Protein AF-A0A7Y3GNX2-F1 (afdb_monomer_lite)

Structure (mmCIF, N/CA/C/O backbone):
data_AF-A0A7Y3GNX2-F1
#
_entry.id   AF-A0A7Y3GNX2-F1
#
loop_
_atom_site.group_PDB
_atom_site.id
_atom_site.type_symbol
_atom_site.label_atom_id
_atom_site.label_alt_id
_atom_site.label_comp_id
_atom_site.label_asym_id
_atom_site.label_entity_id
_atom_site.label_seq_id
_atom_site.pdbx_PDB_ins_code
_atom_site.Cartn_x
_atom_site.Cartn_y
_atom_site.Cartn_z
_atom_site.occupancy
_atom_site.B_iso_or_equiv
_atom_site.auth_seq_id
_atom_site.auth_comp_id
_atom_site.auth_asym_id
_atom_site.auth_atom_id
_atom_site.pdbx_PDB_model_num
ATOM 1 N N . MET A 1 1 ? -60.687 -7.387 19.913 1.00 52.69 1 MET A N 1
ATOM 2 C CA . MET A 1 1 ? -59.722 -7.311 18.790 1.00 52.69 1 MET A CA 1
ATOM 3 C C . MET A 1 1 ? -59.349 -5.858 18.416 1.00 52.69 1 MET A C 1
ATOM 5 O O . MET A 1 1 ? -59.225 -5.547 17.243 1.00 52.69 1 MET A O 1
ATOM 9 N N . LYS A 1 2 ? -59.161 -4.946 19.391 1.00 54.00 2 LYS A N 1
ATOM 10 C CA . LYS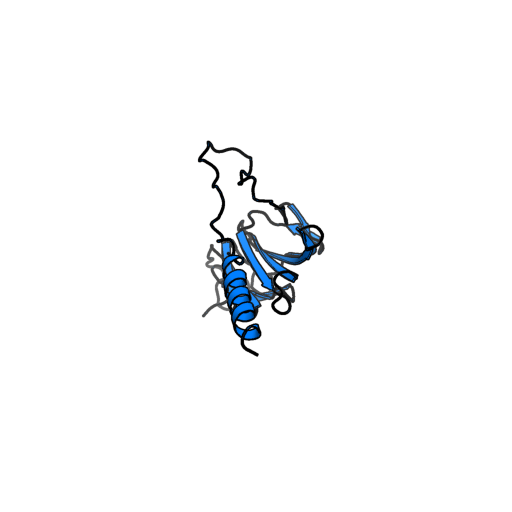 A 1 2 ? -58.701 -3.552 19.153 1.00 54.00 2 LYS A CA 1
ATOM 11 C C . LYS A 1 2 ? -57.430 -3.167 19.930 1.00 54.00 2 LYS A C 1
ATOM 13 O O . LYS A 1 2 ? -56.802 -2.178 19.592 1.00 54.00 2 LYS A O 1
ATOM 18 N N . PHE A 1 3 ? -57.014 -3.972 20.912 1.00 50.41 3 PHE A N 1
ATOM 19 C CA . PHE A 1 3 ? -55.822 -3.714 21.732 1.00 50.41 3 PHE A CA 1
ATOM 20 C C . PHE A 1 3 ? -54.499 -4.156 21.082 1.00 50.41 3 PHE A C 1
ATOM 22 O O . PHE A 1 3 ? -53.442 -3.680 21.479 1.00 50.41 3 PHE A O 1
ATOM 29 N N . LEU A 1 4 ? -54.545 -5.023 20.062 1.00 51.56 4 LEU A N 1
ATOM 30 C CA . LEU A 1 4 ? -53.339 -5.570 19.426 1.00 51.56 4 LEU A CA 1
ATOM 31 C C . LEU A 1 4 ? -52.631 -4.551 18.507 1.00 51.56 4 LEU A C 1
ATOM 33 O O . LEU A 1 4 ? -51.412 -4.581 18.397 1.00 51.56 4 LEU A O 1
ATOM 37 N N . ASN A 1 5 ? -53.369 -3.603 17.913 1.00 56.22 5 ASN A N 1
ATOM 38 C CA . ASN A 1 5 ? -52.799 -2.593 17.009 1.00 56.22 5 ASN A CA 1
ATOM 39 C C . ASN A 1 5 ? -52.097 -1.441 17.742 1.00 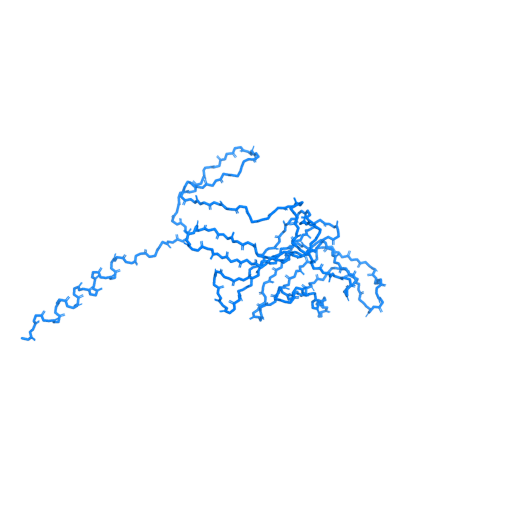56.22 5 ASN A C 1
ATOM 41 O O . ASN A 1 5 ? -51.116 -0.909 17.235 1.00 56.22 5 ASN A O 1
ATOM 45 N N . THR A 1 6 ? -52.564 -1.047 18.930 1.00 55.81 6 THR A N 1
ATOM 46 C CA . THR A 1 6 ? -51.968 0.080 19.668 1.00 55.81 6 THR A CA 1
ATOM 47 C C . THR A 1 6 ? -50.636 -0.303 20.314 1.00 55.81 6 THR A C 1
ATOM 49 O O . THR A 1 6 ? -49.701 0.492 20.293 1.00 55.81 6 THR A O 1
ATOM 52 N N . LEU A 1 7 ? -50.514 -1.537 20.820 1.00 53.50 7 LEU A N 1
ATOM 53 C CA . LEU A 1 7 ? -49.268 -2.041 21.408 1.00 53.50 7 LEU A CA 1
ATOM 54 C C . LEU A 1 7 ? -48.153 -2.155 20.352 1.00 53.50 7 LEU A C 1
ATOM 56 O O . LEU A 1 7 ? -47.021 -1.762 20.609 1.00 53.50 7 LEU A O 1
ATOM 60 N N . PHE A 1 8 ? -48.498 -2.598 19.139 1.00 57.56 8 PHE A N 1
ATOM 61 C CA . PHE A 1 8 ? -47.557 -2.736 18.023 1.00 57.56 8 PHE A CA 1
ATOM 62 C C . PHE A 1 8 ? -47.016 -1.379 17.533 1.00 57.56 8 PHE A C 1
ATOM 64 O O . PHE A 1 8 ? -45.827 -1.244 17.261 1.00 57.56 8 PHE A O 1
ATOM 71 N N . ILE A 1 9 ? -47.864 -0.344 17.489 1.00 57.12 9 ILE A N 1
ATOM 72 C CA . ILE A 1 9 ? -47.463 1.019 17.097 1.00 57.12 9 ILE A CA 1
ATOM 73 C C . ILE A 1 9 ? -46.571 1.671 18.165 1.00 57.12 9 ILE A C 1
ATOM 75 O O . ILE A 1 9 ? -45.571 2.299 17.822 1.00 57.12 9 ILE A O 1
ATOM 79 N N . ILE A 1 10 ? -46.881 1.484 19.454 1.00 56.84 10 ILE A N 1
ATOM 80 C CA . ILE A 1 10 ? -46.048 1.971 20.568 1.00 56.84 10 ILE A CA 1
ATOM 81 C C . ILE A 1 10 ? -44.657 1.319 20.535 1.00 56.84 10 ILE A C 1
ATOM 83 O O . ILE A 1 10 ? -43.657 1.987 20.785 1.00 56.84 10 ILE A O 1
ATOM 87 N N . GLN A 1 11 ? -44.579 0.039 20.170 1.00 55.59 11 GLN A N 1
ATOM 88 C CA . GLN A 1 11 ? -43.325 -0.710 20.088 1.00 55.59 11 GLN A CA 1
ATOM 89 C C . GLN A 1 11 ? -42.454 -0.282 18.895 1.00 55.59 11 GLN A C 1
ATOM 91 O O . GLN A 1 11 ? -41.238 -0.203 19.037 1.00 55.59 11 GLN A O 1
ATOM 96 N N . ILE A 1 12 ? -43.064 0.087 17.761 1.00 56.62 12 ILE A N 1
ATOM 97 C CA . ILE A 1 12 ? -42.360 0.695 16.618 1.00 56.62 12 ILE A CA 1
ATOM 98 C C . ILE A 1 12 ? -41.832 2.092 16.985 1.00 56.62 12 ILE A C 1
ATOM 100 O O . ILE A 1 12 ? -40.678 2.397 16.700 1.00 56.62 12 ILE A O 1
ATOM 104 N N . PHE A 1 13 ? -42.633 2.911 17.676 1.00 54.47 13 PHE A N 1
ATOM 105 C CA . PHE A 1 13 ? -42.245 4.273 18.065 1.00 54.47 13 PHE A CA 1
ATOM 106 C C . PHE A 1 13 ? -41.136 4.292 19.136 1.00 54.47 13 PHE A C 1
ATOM 108 O O . PHE A 1 13 ? -40.190 5.071 19.036 1.00 54.47 13 PHE A O 1
ATOM 115 N N . LEU A 1 14 ? -41.194 3.388 20.123 1.00 52.94 14 LEU A N 1
ATOM 116 C CA . LEU A 1 14 ? -40.132 3.193 21.123 1.00 52.94 14 LEU A CA 1
ATOM 117 C C . LEU A 1 14 ? -38.842 2.624 20.509 1.00 52.94 14 LEU A C 1
ATOM 119 O O . LEU A 1 14 ? -37.754 2.983 20.952 1.00 52.94 14 LEU A O 1
ATOM 123 N N . CYS A 1 15 ? -38.944 1.775 19.480 1.00 51.12 15 CYS A N 1
ATOM 124 C CA . CYS A 1 15 ? -37.783 1.210 18.788 1.00 51.12 15 CYS A CA 1
ATOM 125 C C . CYS A 1 15 ? -37.012 2.276 17.987 1.00 51.12 15 CYS A C 1
ATOM 127 O O . CYS A 1 15 ? -35.784 2.283 18.012 1.00 51.12 15 CYS A O 1
ATOM 129 N N . SER A 1 16 ? -37.703 3.240 17.367 1.00 54.28 16 SER A N 1
ATOM 130 C CA . SER A 1 16 ? -37.067 4.348 16.636 1.00 54.28 16 SER A CA 1
ATOM 131 C C . SER A 1 16 ? -36.352 5.383 17.517 1.00 54.28 16 SER A C 1
ATOM 133 O O . SER A 1 16 ? -35.475 6.086 17.026 1.00 54.28 16 SER A O 1
ATOM 135 N N . CYS A 1 17 ? -36.682 5.483 18.809 1.00 54.84 17 CYS A N 1
ATOM 136 C CA . CYS A 1 17 ? -36.031 6.433 19.723 1.00 54.84 17 CYS A CA 1
ATOM 137 C C . CYS A 1 17 ? -34.724 5.908 20.342 1.00 54.84 17 CYS A C 1
ATOM 139 O O . CYS A 1 17 ? -33.998 6.684 20.954 1.00 54.84 17 CYS A O 1
ATOM 141 N N . LEU A 1 18 ? -34.426 4.611 20.206 1.00 56.31 18 LEU A N 1
ATOM 142 C CA . LEU A 1 18 ? -33.278 3.960 20.854 1.00 56.31 18 LEU A CA 1
ATOM 143 C C . LEU A 1 18 ? -32.095 3.698 19.913 1.00 56.31 18 LEU A C 1
ATOM 145 O O . LEU A 1 18 ? -31.050 3.244 20.369 1.00 56.31 18 LEU A O 1
ATOM 149 N N . VAL A 1 19 ? -32.231 3.988 18.618 1.00 57.88 19 VAL A N 1
ATOM 150 C CA . VAL A 1 19 ? -31.167 3.774 17.629 1.00 57.88 19 VAL A CA 1
ATOM 151 C C . VAL A 1 19 ? -30.650 5.128 17.154 1.00 57.88 19 VAL A C 1
ATOM 153 O O . VAL A 1 19 ? -30.937 5.568 16.044 1.00 57.88 19 VAL A O 1
ATOM 156 N N . GLN A 1 20 ? -29.902 5.824 18.010 1.00 64.31 20 GLN A N 1
ATOM 157 C CA . GLN A 1 20 ? -29.025 6.890 17.534 1.00 64.31 20 GLN A CA 1
ATOM 158 C C . GLN A 1 20 ? -27.694 6.249 17.149 1.00 64.31 20 GLN A C 1
ATOM 160 O O . GLN A 1 20 ? -26.957 5.771 18.008 1.00 64.31 20 GLN A O 1
ATOM 165 N N . SER A 1 21 ? -27.411 6.193 15.845 1.00 66.94 21 SER A N 1
ATOM 166 C CA . SER A 1 21 ? -26.053 5.918 15.379 1.00 66.94 21 SER A CA 1
ATOM 167 C C . SER A 1 21 ? -25.140 7.009 15.927 1.00 66.94 21 SER A C 1
ATOM 169 O O . SER A 1 21 ? -25.480 8.188 15.827 1.00 66.94 21 SER A O 1
ATOM 171 N N . GLN A 1 22 ? -23.990 6.629 16.477 1.00 71.50 22 GLN A N 1
ATOM 172 C CA . GLN A 1 22 ? -22.951 7.591 16.820 1.00 71.50 22 GLN A CA 1
ATOM 173 C C . GLN A 1 22 ? -22.500 8.291 15.530 1.00 71.50 22 GLN A C 1
ATOM 175 O O . GLN A 1 22 ? -22.262 7.631 14.513 1.00 71.50 22 GLN A O 1
ATOM 180 N N . ASN A 1 23 ? -22.422 9.620 15.540 1.00 85.44 23 ASN A N 1
ATOM 181 C CA . ASN A 1 23 ? -21.782 10.359 14.461 1.00 85.44 23 ASN A CA 1
ATOM 182 C C . ASN A 1 23 ? -20.272 10.167 14.587 1.00 85.44 23 ASN A C 1
ATOM 184 O O . ASN A 1 23 ? -19.734 10.144 15.691 1.00 85.44 23 ASN A O 1
ATOM 188 N N . ILE A 1 24 ? -19.558 10.113 13.463 1.00 83.44 24 ILE A N 1
ATOM 189 C CA . ILE A 1 24 ? -18.087 10.013 13.472 1.00 83.44 24 ILE A CA 1
ATOM 190 C C . ILE A 1 24 ? -17.412 11.174 14.236 1.00 83.44 24 ILE A C 1
ATOM 192 O O . ILE A 1 24 ? -16.281 11.049 14.689 1.00 83.44 24 ILE A O 1
ATOM 196 N N . ALA A 1 25 ? -18.124 12.293 14.410 1.00 87.69 25 ALA A N 1
ATOM 197 C CA . ALA A 1 25 ? -17.678 13.467 15.153 1.00 87.69 25 ALA A CA 1
ATOM 198 C C . ALA A 1 25 ? -18.063 13.462 16.650 1.00 87.69 25 ALA A C 1
ATOM 200 O O . ALA A 1 25 ? -17.744 14.420 17.350 1.00 87.69 25 ALA A O 1
ATOM 201 N N . ASP A 1 26 ? -18.731 12.420 17.159 1.00 90.25 26 ASP A N 1
ATOM 202 C CA . ASP A 1 26 ? -19.184 12.350 18.556 1.00 90.25 26 ASP A CA 1
ATOM 203 C C . ASP A 1 26 ? -18.036 11.930 19.493 1.00 90.25 26 ASP A C 1
ATOM 205 O O . ASP A 1 26 ? -18.019 10.830 20.054 1.00 90.25 26 ASP A O 1
ATOM 209 N N . PHE A 1 27 ? -17.058 12.822 19.658 1.00 92.00 27 PHE A N 1
ATOM 210 C CA . PHE A 1 27 ? -15.981 12.725 20.641 1.00 92.00 27 PHE A CA 1
ATOM 211 C C . PHE A 1 27 ? -15.487 14.119 21.054 1.00 92.00 27 PHE A C 1
ATOM 213 O O . PHE A 1 27 ? -15.711 15.115 20.368 1.00 92.00 27 PHE A O 1
ATOM 220 N N . VAL A 1 28 ? -14.789 14.201 22.188 1.00 93.50 28 VAL A N 1
ATOM 221 C CA . VAL A 1 28 ? -14.118 15.438 22.610 1.00 93.50 28 VAL A CA 1
ATOM 222 C C . VAL A 1 28 ? -12.715 15.459 22.009 1.00 93.50 28 VAL A C 1
ATOM 224 O O . VAL A 1 28 ? -11.912 14.572 22.291 1.00 93.50 28 VAL A O 1
ATOM 227 N N . SER A 1 29 ? -12.423 16.457 21.173 1.00 93.62 29 SER A N 1
ATOM 228 C CA . SER A 1 29 ? -11.084 16.645 20.603 1.00 93.62 29 SER A CA 1
ATOM 229 C C . SER A 1 29 ? -10.047 16.946 21.687 1.00 93.62 29 SER A C 1
ATOM 231 O O . SER A 1 29 ? -10.355 17.542 22.719 1.00 93.62 29 SER A O 1
ATOM 233 N N . VAL A 1 30 ? -8.793 16.591 21.413 1.00 94.38 30 VAL A N 1
ATOM 234 C CA . VAL A 1 30 ? -7.644 17.040 22.207 1.00 94.38 30 VAL A CA 1
ATOM 235 C C . VAL A 1 30 ? -7.468 18.557 22.079 1.00 94.38 30 VAL A C 1
ATOM 237 O O . VAL A 1 30 ? -7.784 19.144 21.038 1.00 94.38 30 VAL A O 1
ATOM 240 N N . SER A 1 31 ? -6.962 19.196 23.134 1.00 95.00 31 SER A N 1
ATOM 241 C CA . SER A 1 31 ? -6.595 20.616 23.105 1.00 95.00 31 SER A CA 1
ATOM 242 C C . SER A 1 31 ? -5.268 20.818 22.364 1.00 95.00 31 SER A C 1
ATOM 244 O O . SER A 1 31 ? -4.377 19.978 22.502 1.00 95.00 31 SER A O 1
ATOM 246 N N . PRO A 1 32 ? -5.081 21.938 21.641 1.00 94.75 32 PRO A N 1
ATOM 247 C CA . PRO A 1 32 ? -3.778 22.293 21.091 1.00 94.75 32 PRO A CA 1
ATOM 248 C C . PRO A 1 32 ? -2.704 22.334 22.186 1.00 94.75 32 PRO A C 1
ATOM 250 O O . PRO A 1 32 ? -2.932 22.879 23.268 1.00 94.75 32 PRO A O 1
ATOM 253 N N . ALA A 1 33 ? -1.531 21.782 21.892 1.00 92.94 33 ALA A N 1
ATOM 254 C CA . ALA A 1 33 ? -0.386 21.732 22.794 1.00 92.94 33 ALA A CA 1
ATOM 255 C C . ALA A 1 33 ? 0.915 22.001 22.022 1.00 92.94 33 ALA A C 1
ATOM 257 O O . ALA A 1 33 ? 0.929 22.009 20.790 1.00 92.94 33 ALA A O 1
ATOM 258 N N . SER A 1 34 ? 2.011 22.232 22.747 1.00 95.69 34 SER A N 1
ATOM 259 C CA . SER A 1 34 ? 3.350 22.275 22.153 1.00 95.69 34 SER A CA 1
ATOM 260 C C . SER A 1 34 ? 3.693 20.941 21.489 1.00 95.69 34 SER A C 1
ATOM 262 O O . SER A 1 34 ? 3.246 19.890 21.942 1.00 95.69 34 SER A O 1
ATOM 264 N N . GLN A 1 35 ? 4.524 20.983 20.449 1.00 94.62 35 GLN A N 1
ATOM 265 C CA . GLN A 1 35 ? 4.985 19.777 19.772 1.00 94.62 35 GLN A CA 1
ATOM 266 C C . GLN A 1 35 ? 5.821 18.900 20.715 1.00 94.62 35 GLN A C 1
ATOM 268 O O . GLN A 1 35 ? 6.750 19.382 21.367 1.00 94.62 35 GLN A O 1
ATOM 273 N N . THR A 1 36 ? 5.492 17.614 20.752 1.00 95.69 36 THR A N 1
ATOM 274 C CA . THR A 1 36 ? 6.215 16.556 21.466 1.00 95.69 36 THR A CA 1
ATOM 275 C C . THR A 1 36 ? 6.498 15.396 20.508 1.00 95.69 36 THR A C 1
ATOM 277 O O . THR A 1 36 ? 6.066 15.404 19.356 1.00 95.69 36 THR A O 1
ATOM 280 N N . ASP A 1 37 ? 7.231 14.394 20.982 1.00 95.12 37 ASP A N 1
ATOM 281 C CA . ASP A 1 37 ? 7.472 13.110 20.312 1.00 95.12 37 ASP A CA 1
ATOM 282 C C . ASP A 1 37 ? 6.385 12.059 20.618 1.00 95.12 37 ASP A C 1
ATOM 284 O O . ASP A 1 37 ? 6.513 10.891 20.257 1.00 95.12 37 ASP A O 1
ATOM 288 N N . THR A 1 38 ? 5.302 12.462 21.287 1.00 92.44 38 THR A N 1
ATOM 289 C CA . THR A 1 38 ? 4.218 11.575 21.713 1.00 92.44 38 THR A CA 1
ATOM 290 C C . THR A 1 38 ? 2.981 11.737 20.836 1.00 92.44 38 THR A C 1
ATOM 292 O O . THR A 1 38 ? 2.517 12.845 20.571 1.00 92.44 38 THR A O 1
ATOM 295 N N . PHE A 1 39 ? 2.396 10.615 20.416 1.00 91.56 39 PHE A N 1
ATOM 296 C CA . PHE A 1 39 ? 1.105 10.611 19.733 1.00 91.56 39 PHE A CA 1
ATOM 297 C C . PHE A 1 39 ? -0.031 10.777 20.752 1.00 91.56 39 PHE A C 1
ATOM 299 O O . PHE A 1 39 ? -0.277 9.887 21.567 1.00 91.56 39 PHE A O 1
ATOM 306 N N . VAL A 1 40 ? -0.710 11.926 20.721 1.00 93.62 40 VAL A N 1
ATOM 307 C CA . VAL A 1 40 ? -1.807 12.271 21.640 1.00 93.62 40 VAL A CA 1
ATOM 308 C C . VAL A 1 40 ? -3.147 12.129 20.920 1.00 93.62 40 VAL A C 1
ATOM 310 O O . VAL A 1 40 ? -3.362 12.730 19.870 1.00 93.62 40 VAL A O 1
ATOM 313 N N . PHE A 1 41 ? -4.066 11.360 21.499 1.00 94.06 41 PHE A N 1
ATOM 314 C CA . PHE A 1 41 ? -5.400 11.093 20.958 1.00 94.06 41 PHE A CA 1
ATOM 315 C C . PHE A 1 41 ? -6.445 11.121 22.089 1.00 94.06 41 PHE A C 1
ATOM 317 O O . PHE A 1 41 ? -6.072 10.986 23.255 1.00 94.06 41 PHE A O 1
ATOM 324 N N . PRO A 1 42 ? -7.743 11.319 21.792 1.00 94.44 42 PRO A N 1
ATOM 325 C CA . PRO A 1 42 ? -8.781 11.340 22.823 1.00 94.44 42 PRO A CA 1
ATOM 326 C C . PRO A 1 42 ? -8.881 10.008 23.580 1.00 94.44 42 PRO A C 1
ATOM 328 O O . PRO A 1 42 ? -8.851 8.949 22.958 1.00 94.44 42 PRO A O 1
ATOM 331 N N . ASP A 1 43 ? -9.130 10.048 24.893 1.00 91.62 43 ASP A N 1
ATOM 332 C CA . ASP A 1 43 ? -9.232 8.847 25.751 1.00 91.62 43 ASP A CA 1
ATOM 333 C C . ASP A 1 43 ? -10.343 7.861 25.329 1.00 91.62 43 ASP A C 1
ATOM 335 O O . ASP A 1 43 ? -10.327 6.676 25.685 1.00 91.62 43 ASP A O 1
ATOM 339 N N . SER A 1 44 ? -11.318 8.342 24.550 1.00 91.75 44 SER A N 1
ATOM 340 C CA . SER A 1 44 ? -12.371 7.522 23.945 1.00 91.75 44 SER A CA 1
ATOM 341 C C . SER A 1 44 ? -11.870 6.601 22.829 1.00 91.75 44 SER A C 1
ATOM 343 O O . SER A 1 44 ? -12.579 5.670 22.456 1.00 91.75 44 SER A O 1
ATOM 345 N N . HIS A 1 45 ? -10.668 6.835 22.300 1.00 91.88 45 HIS A N 1
ATOM 346 C CA . HIS A 1 45 ? -10.100 6.076 21.195 1.00 91.88 45 HIS A CA 1
ATOM 347 C C . HIS A 1 45 ? -9.069 5.051 21.678 1.00 91.88 45 HIS A C 1
ATOM 349 O O . HIS A 1 45 ? -8.593 5.047 22.819 1.00 91.88 45 HIS A O 1
ATOM 355 N N . ARG A 1 46 ? -8.735 4.131 20.778 1.00 91.88 46 ARG A N 1
ATOM 356 C CA . ARG A 1 46 ? -7.594 3.222 20.876 1.00 91.88 46 ARG A CA 1
ATOM 357 C C . ARG A 1 46 ? -6.837 3.307 19.563 1.00 91.88 46 ARG A C 1
ATOM 359 O O . ARG A 1 46 ? -7.439 3.577 18.527 1.00 91.88 46 ARG A O 1
ATOM 366 N N . PHE A 1 47 ? -5.538 3.061 19.614 1.00 93.94 47 PHE A N 1
ATOM 367 C CA . PHE A 1 47 ? -4.706 2.976 18.424 1.00 93.94 47 PHE A CA 1
ATOM 368 C C . PHE A 1 47 ? -3.921 1.669 18.446 1.00 93.94 47 PHE A C 1
ATOM 370 O O . PHE A 1 47 ? -3.639 1.112 19.509 1.00 93.94 47 PHE A O 1
ATOM 377 N N . GLN A 1 48 ? -3.564 1.202 17.258 1.00 95.88 48 GLN A N 1
ATOM 378 C CA . GLN A 1 48 ? -2.695 0.059 17.056 1.00 95.88 48 GLN A CA 1
ATOM 379 C C . GLN A 1 48 ? -1.644 0.448 16.020 1.00 95.88 48 GLN A C 1
ATOM 381 O O . GLN A 1 48 ? -1.985 0.974 14.961 1.00 95.88 48 GLN A O 1
ATOM 386 N N . LYS A 1 49 ? -0.372 0.161 16.308 1.00 95.69 49 LYS A N 1
ATOM 387 C CA . LYS A 1 49 ? 0.684 0.188 15.292 1.00 95.69 49 LYS A CA 1
ATOM 388 C C . LYS A 1 49 ? 0.529 -1.048 14.405 1.00 95.69 49 LYS A C 1
ATOM 390 O O . LYS A 1 49 ? 0.552 -2.161 14.926 1.00 95.69 49 LYS A O 1
ATOM 395 N N . ILE A 1 50 ? 0.358 -0.848 13.101 1.00 97.94 50 ILE A N 1
ATOM 396 C CA . ILE A 1 50 ? 0.253 -1.945 12.127 1.00 97.94 50 ILE A CA 1
ATOM 397 C C . ILE A 1 50 ? 1.647 -2.379 11.671 1.00 97.94 50 ILE A C 1
ATOM 399 O O . ILE A 1 50 ? 2.021 -3.529 11.864 1.00 97.94 50 ILE A O 1
ATOM 403 N N . ILE A 1 51 ? 2.423 -1.449 11.120 1.00 98.25 51 ILE A N 1
ATOM 404 C CA . ILE A 1 51 ? 3.803 -1.655 10.677 1.00 98.25 51 ILE A CA 1
ATOM 405 C C . ILE A 1 51 ? 4.532 -0.307 10.703 1.00 98.25 51 ILE A C 1
ATOM 407 O O . ILE A 1 51 ? 3.891 0.737 10.564 1.00 98.25 51 ILE A O 1
ATOM 411 N N . GLU A 1 52 ? 5.846 -0.315 10.886 1.00 97.44 52 GLU A N 1
ATOM 412 C CA . GLU A 1 52 ? 6.700 0.864 10.731 1.00 97.44 52 GLU A CA 1
ATOM 413 C C . GLU A 1 52 ? 7.959 0.557 9.918 1.00 97.44 52 GLU A C 1
ATOM 415 O O . GLU A 1 52 ? 8.327 -0.597 9.703 1.00 97.44 52 GLU A O 1
ATOM 420 N N . SER A 1 53 ? 8.632 1.604 9.448 1.00 98.06 53 SER A N 1
ATOM 421 C CA . SER A 1 53 ? 9.885 1.480 8.707 1.00 98.06 53 SER A CA 1
ATOM 422 C C . SER A 1 53 ? 10.936 0.686 9.482 1.00 98.06 53 SER A C 1
ATOM 424 O O . SER A 1 53 ? 11.186 0.940 10.658 1.00 98.06 53 SER A O 1
ATOM 426 N N . GLY A 1 54 ? 11.589 -0.252 8.799 1.00 98.19 54 GLY A N 1
ATOM 427 C CA . GLY A 1 54 ? 12.559 -1.167 9.400 1.00 98.19 54 GLY A CA 1
ATOM 428 C C . GLY A 1 54 ? 11.960 -2.450 9.983 1.00 98.19 54 GLY A C 1
ATOM 429 O O . GLY A 1 54 ? 12.727 -3.381 10.232 1.00 98.19 54 GLY A O 1
ATOM 430 N N . ASP A 1 55 ? 10.633 -2.559 10.139 1.00 98.56 55 ASP A N 1
ATOM 431 C CA . ASP A 1 55 ? 10.002 -3.822 10.540 1.00 98.56 55 ASP A CA 1
ATOM 432 C C . ASP A 1 55 ? 10.284 -4.921 9.493 1.00 98.56 55 ASP A C 1
ATOM 434 O O . ASP A 1 55 ? 10.226 -4.653 8.287 1.00 98.56 55 ASP A O 1
ATOM 438 N N . PRO A 1 56 ? 10.592 -6.166 9.906 1.00 98.50 56 PRO A N 1
ATOM 439 C CA . PRO A 1 56 ? 10.843 -7.261 8.976 1.00 98.50 56 PRO A CA 1
ATOM 440 C C . PRO A 1 56 ? 9.566 -7.662 8.230 1.00 98.50 56 PRO A C 1
ATOM 442 O O . PRO A 1 56 ? 8.500 -7.809 8.830 1.00 98.50 56 PRO A O 1
ATOM 445 N N . LEU A 1 57 ? 9.686 -7.900 6.923 1.00 98.75 57 LEU A N 1
ATOM 446 C CA . LEU A 1 57 ? 8.584 -8.410 6.105 1.00 98.75 57 LEU A CA 1
ATOM 447 C C . LEU A 1 57 ? 8.603 -9.941 6.068 1.00 98.75 57 LEU A C 1
ATOM 449 O O . LEU A 1 57 ? 9.672 -10.556 6.074 1.00 98.75 57 LEU A O 1
ATOM 453 N N . THR A 1 58 ? 7.434 -10.583 5.993 1.00 98.50 58 THR A N 1
ATOM 454 C CA . THR A 1 58 ? 7.353 -12.053 6.010 1.00 98.50 58 THR A CA 1
ATOM 455 C C . THR A 1 58 ? 7.970 -12.683 4.764 1.00 98.50 58 THR A C 1
ATOM 457 O O . THR A 1 58 ? 8.511 -13.781 4.848 1.00 98.50 58 THR A O 1
ATOM 460 N N . ALA A 1 59 ? 7.902 -11.997 3.618 1.00 98.06 59 ALA A N 1
ATOM 461 C CA . ALA A 1 59 ? 8.536 -12.426 2.370 1.00 98.06 59 ALA A CA 1
ATOM 462 C C . ALA A 1 59 ? 10.057 -12.158 2.330 1.00 98.06 59 ALA A C 1
ATOM 464 O O . ALA A 1 59 ? 10.734 -12.565 1.388 1.00 98.06 59 ALA A O 1
ATOM 465 N N . GLY A 1 60 ? 10.611 -11.512 3.363 1.00 98.06 60 GLY A N 1
ATOM 466 C CA . GLY A 1 60 ? 12.006 -11.085 3.433 1.00 98.06 60 GLY A CA 1
ATOM 467 C C . GLY A 1 60 ? 12.189 -9.589 3.167 1.00 98.06 60 GLY A C 1
ATOM 468 O O . GLY A 1 60 ? 11.333 -8.923 2.591 1.00 98.06 60 GLY A O 1
ATOM 469 N N . GLY A 1 61 ? 13.325 -9.052 3.615 1.00 97.69 61 GLY A N 1
ATOM 470 C CA . GLY A 1 61 ? 13.567 -7.608 3.631 1.00 97.69 61 GLY A CA 1
ATOM 471 C C . GLY A 1 61 ? 12.870 -6.906 4.800 1.00 97.69 61 GLY A C 1
ATOM 472 O O . GLY A 1 61 ? 12.488 -7.535 5.790 1.00 97.69 61 GLY A O 1
ATOM 473 N N . THR A 1 62 ? 12.741 -5.586 4.697 1.00 98.31 62 THR A N 1
ATOM 474 C CA . THR A 1 62 ? 12.165 -4.720 5.736 1.00 98.31 62 THR A CA 1
ATOM 475 C C . THR A 1 62 ? 11.251 -3.671 5.118 1.00 98.31 62 THR A C 1
ATOM 477 O O . THR A 1 62 ? 11.491 -3.250 3.986 1.00 98.31 62 THR A O 1
ATOM 480 N N . MET A 1 63 ? 10.259 -3.201 5.875 1.00 98.25 63 MET A N 1
ATOM 481 C CA . MET A 1 63 ? 9.406 -2.076 5.493 1.00 98.25 63 MET A CA 1
ATOM 482 C C . MET A 1 63 ? 10.271 -0.852 5.138 1.00 98.25 63 MET A C 1
ATOM 484 O O . MET A 1 63 ? 11.100 -0.449 5.967 1.00 98.25 63 MET A O 1
ATOM 488 N N . PRO A 1 64 ? 10.116 -0.251 3.944 1.00 97.56 64 PRO A N 1
ATOM 489 C CA . PRO A 1 64 ? 10.906 0.912 3.568 1.00 97.56 64 PRO A CA 1
ATOM 490 C C . PRO A 1 64 ? 10.595 2.151 4.425 1.00 97.56 64 PRO A C 1
ATOM 492 O O . PRO A 1 64 ? 9.636 2.207 5.203 1.00 97.56 64 PRO A O 1
ATOM 495 N N . ILE A 1 65 ? 11.462 3.155 4.310 1.00 97.62 65 ILE A N 1
ATOM 496 C CA . ILE A 1 65 ? 11.311 4.429 5.020 1.00 97.62 65 ILE A CA 1
ATOM 497 C C . ILE A 1 65 ? 10.242 5.317 4.366 1.00 97.62 65 ILE A C 1
ATOM 499 O O . ILE A 1 65 ? 9.934 5.165 3.186 1.00 97.62 65 ILE A O 1
ATOM 503 N N . SER A 1 66 ? 9.714 6.263 5.141 1.00 97.62 66 SER A N 1
ATOM 504 C CA . SER A 1 66 ? 8.668 7.209 4.726 1.00 97.62 66 SER A CA 1
ATOM 505 C C . SER A 1 66 ? 7.404 6.535 4.167 1.00 97.62 66 SER A C 1
ATOM 507 O O . SER A 1 66 ? 7.096 6.718 2.991 1.00 97.62 66 SER A O 1
ATOM 509 N N . PRO A 1 67 ? 6.671 5.736 4.970 1.00 98.00 67 PRO A N 1
ATOM 510 C CA . PRO A 1 67 ? 5.363 5.239 4.569 1.00 98.00 67 PRO A CA 1
ATOM 511 C C . PRO A 1 67 ? 4.430 6.411 4.252 1.00 98.00 67 PRO A C 1
ATOM 513 O O . PRO A 1 67 ? 4.391 7.378 5.013 1.00 98.00 67 PRO A O 1
ATOM 516 N N . ASP A 1 68 ? 3.678 6.302 3.165 1.00 98.12 68 ASP A N 1
ATOM 517 C CA . ASP A 1 68 ? 2.762 7.350 2.706 1.00 98.12 68 ASP A CA 1
ATOM 518 C C . ASP A 1 68 ? 1.374 6.746 2.425 1.00 98.12 68 ASP A C 1
ATOM 520 O O . ASP A 1 68 ? 0.837 6.011 3.266 1.00 98.12 68 ASP A O 1
ATOM 524 N N . PHE A 1 69 ? 0.771 7.030 1.267 1.00 98.56 69 PHE A N 1
ATOM 525 C CA . PHE A 1 69 ? -0.577 6.601 0.940 1.00 98.56 69 PHE A CA 1
ATOM 526 C C . PHE A 1 69 ? -0.795 5.118 1.227 1.00 98.56 69 PHE A C 1
ATOM 528 O O . PHE A 1 69 ? -0.037 4.240 0.808 1.00 98.56 69 PHE A O 1
ATOM 535 N N . THR A 1 70 ? -1.873 4.863 1.959 1.00 98.44 70 THR A N 1
ATOM 536 C CA . THR A 1 70 ? -2.237 3.544 2.451 1.00 98.44 70 THR A CA 1
ATOM 537 C C . THR A 1 70 ? -3.639 3.203 1.962 1.00 98.44 70 THR A C 1
ATOM 539 O O . THR A 1 70 ? -4.615 3.876 2.297 1.00 98.44 70 THR A O 1
ATOM 542 N N . ALA A 1 71 ? -3.739 2.141 1.170 1.00 98.56 71 ALA A N 1
ATOM 543 C CA . ALA A 1 71 ? -4.962 1.656 0.551 1.00 98.56 71 ALA A CA 1
ATOM 544 C C . ALA A 1 71 ? -5.416 0.341 1.184 1.00 98.56 71 ALA A C 1
ATOM 546 O O . ALA A 1 71 ? -4.671 -0.638 1.190 1.00 98.56 71 ALA A O 1
ATOM 547 N N . TYR A 1 72 ? -6.667 0.293 1.643 1.00 98.69 72 TYR A N 1
ATOM 548 C CA . TYR A 1 72 ? -7.328 -0.956 2.013 1.00 98.69 72 TYR A CA 1
ATOM 549 C C . TYR A 1 72 ? -8.165 -1.478 0.842 1.00 98.69 72 TYR A C 1
ATOM 551 O O . TYR A 1 72 ? -9.083 -0.794 0.384 1.00 98.69 72 TYR A O 1
ATOM 559 N N . VAL A 1 73 ? -7.876 -2.697 0.386 1.00 98.75 73 VAL A N 1
ATOM 560 C CA . VAL A 1 73 ? -8.646 -3.397 -0.648 1.00 98.75 73 VAL A CA 1
ATOM 561 C C . VAL A 1 73 ? -9.348 -4.607 -0.026 1.00 98.75 73 VAL A C 1
ATOM 563 O O . VAL A 1 73 ? -8.675 -5.517 0.462 1.00 98.75 73 VAL A O 1
ATOM 566 N N . PRO A 1 74 ? -10.692 -4.653 -0.022 1.00 98.50 74 PRO A N 1
ATOM 567 C CA . PRO A 1 74 ? -11.433 -5.706 0.658 1.00 98.50 74 PRO A CA 1
ATOM 568 C C . PRO A 1 74 ? -11.399 -7.029 -0.118 1.00 98.50 74 PRO A C 1
ATOM 570 O O . PRO A 1 74 ? -11.670 -7.071 -1.318 1.00 98.50 74 PRO A O 1
ATOM 573 N N . ILE A 1 75 ? -11.190 -8.144 0.583 1.00 98.38 75 ILE A N 1
ATOM 574 C CA . ILE A 1 75 ? -11.415 -9.482 0.021 1.00 98.38 75 ILE A CA 1
ATOM 575 C C . ILE A 1 75 ? -12.912 -9.776 0.102 1.00 98.38 75 ILE A C 1
ATOM 577 O O . ILE A 1 75 ? -13.498 -9.743 1.185 1.00 98.38 75 ILE A O 1
ATOM 581 N N . LEU A 1 76 ? -13.544 -10.076 -1.038 1.00 96.38 76 LEU A N 1
ATOM 582 C CA . LEU A 1 76 ? -14.980 -10.385 -1.123 1.00 96.38 76 LEU A CA 1
ATOM 583 C C . LEU A 1 76 ? -15.875 -9.307 -0.469 1.00 96.38 76 LEU A C 1
ATOM 585 O O . LEU A 1 76 ? -16.857 -9.633 0.195 1.00 96.38 76 LEU A O 1
ATOM 589 N N . ASN A 1 77 ? -15.534 -8.022 -0.648 1.00 96.00 77 ASN A N 1
ATOM 590 C CA . ASN A 1 77 ? -16.222 -6.870 -0.036 1.00 96.00 77 ASN A CA 1
ATOM 591 C C . ASN A 1 77 ? -16.253 -6.882 1.508 1.00 96.00 77 ASN A C 1
ATOM 593 O O . ASN A 1 77 ? -17.112 -6.247 2.120 1.00 96.00 77 ASN A O 1
ATOM 597 N N . SER A 1 78 ? -15.332 -7.600 2.151 1.00 97.81 78 SER A N 1
ATOM 598 C CA . SER A 1 78 ? -15.211 -7.629 3.608 1.00 97.81 78 SER A CA 1
ATOM 599 C C . SER A 1 78 ? -14.624 -6.330 4.161 1.00 97.81 78 SER A C 1
ATOM 601 O O . SER A 1 78 ? -13.619 -5.836 3.665 1.00 97.81 78 SER A O 1
ATOM 603 N N . SER A 1 79 ? -15.199 -5.815 5.249 1.00 96.69 79 SER A N 1
ATOM 604 C CA . SER A 1 79 ? -14.631 -4.694 6.013 1.00 96.69 79 SER A CA 1
ATOM 605 C C . SER A 1 79 ? -13.605 -5.131 7.067 1.00 96.69 79 SER A C 1
ATOM 607 O O . SER A 1 79 ? -13.093 -4.295 7.806 1.00 96.69 79 SER A O 1
ATOM 609 N N . VAL A 1 80 ? -13.362 -6.439 7.199 1.00 98.06 80 VAL A N 1
ATOM 610 C CA . VAL A 1 80 ? -12.515 -7.036 8.248 1.00 98.06 80 VAL A CA 1
ATOM 611 C C . VAL A 1 80 ? -11.465 -7.989 7.690 1.00 98.06 80 VAL A C 1
ATOM 613 O O . VAL A 1 80 ? -10.739 -8.603 8.457 1.00 98.06 80 VAL A O 1
ATOM 616 N N . ASN A 1 81 ? -11.386 -8.165 6.373 1.00 98.62 81 ASN A N 1
ATOM 617 C CA . ASN A 1 81 ? -10.410 -9.040 5.733 1.00 98.62 81 ASN A CA 1
ATOM 618 C C . ASN A 1 81 ? -10.043 -8.478 4.361 1.00 98.62 81 ASN A C 1
ATOM 620 O O . ASN A 1 81 ? -10.921 -8.307 3.514 1.00 98.62 81 ASN A O 1
ATOM 624 N N . GLY A 1 82 ? -8.772 -8.169 4.150 1.00 98.69 82 GLY A N 1
ATOM 625 C CA . GLY A 1 82 ? -8.345 -7.471 2.950 1.00 98.69 82 GLY A CA 1
ATOM 626 C C . GLY A 1 82 ? -6.838 -7.393 2.799 1.00 98.69 82 GLY A C 1
ATOM 627 O O . GLY A 1 82 ? -6.079 -8.023 3.534 1.00 98.69 82 GLY A O 1
ATOM 628 N N . TYR A 1 83 ? -6.433 -6.569 1.846 1.00 98.88 83 TYR A N 1
ATOM 629 C CA . TYR A 1 83 ? -5.047 -6.224 1.593 1.00 98.88 83 TYR A CA 1
ATOM 630 C C . TYR A 1 83 ? -4.803 -4.770 1.987 1.00 98.88 83 TYR A C 1
ATOM 632 O O . TYR A 1 83 ? -5.617 -3.903 1.663 1.00 98.88 83 TYR A O 1
ATOM 640 N N . LEU A 1 84 ? -3.688 -4.495 2.661 1.00 98.75 84 LEU A N 1
ATOM 641 C CA . LEU A 1 84 ? -3.228 -3.137 2.944 1.00 98.75 84 LEU A CA 1
ATOM 642 C C . LEU A 1 84 ? -2.005 -2.840 2.077 1.00 98.75 84 LEU A C 1
ATOM 644 O O . LEU A 1 84 ? -0.939 -3.395 2.316 1.00 98.75 84 LEU A O 1
ATOM 648 N N . SER A 1 85 ? -2.165 -1.999 1.061 1.00 98.88 85 SER A N 1
ATOM 649 C CA . SER A 1 85 ? -1.081 -1.550 0.184 1.00 98.88 85 SER A CA 1
ATOM 650 C C . SER A 1 85 ? -0.562 -0.205 0.679 1.00 98.88 85 SER A C 1
ATOM 652 O O . SER A 1 85 ? -1.341 0.731 0.843 1.00 98.88 85 SER A O 1
ATOM 654 N N . ILE A 1 86 ? 0.736 -0.121 0.953 1.00 98.88 86 ILE A N 1
ATOM 655 C CA . ILE A 1 86 ? 1.373 1.009 1.630 1.00 98.88 86 ILE A CA 1
ATOM 656 C C . ILE A 1 86 ? 2.498 1.525 0.746 1.00 98.88 86 ILE A C 1
ATOM 658 O O . ILE A 1 86 ? 3.480 0.819 0.508 1.00 98.88 86 ILE A O 1
ATOM 662 N N . ASN A 1 87 ? 2.368 2.756 0.272 1.00 98.81 87 ASN A N 1
ATOM 663 C CA . ASN A 1 87 ? 3.434 3.439 -0.442 1.00 98.81 87 ASN A CA 1
ATOM 664 C C . ASN A 1 87 ? 4.633 3.721 0.463 1.00 98.81 87 ASN A C 1
ATOM 666 O O . ASN A 1 87 ? 4.506 3.854 1.680 1.00 98.81 87 ASN A O 1
ATOM 670 N N . SER A 1 88 ? 5.806 3.847 -0.144 1.00 98.44 88 SER A N 1
ATOM 671 C CA . SER A 1 88 ? 6.994 4.400 0.499 1.00 98.44 88 SER A CA 1
ATOM 672 C C . SER A 1 88 ? 7.545 5.525 -0.364 1.00 98.44 88 SER A C 1
ATOM 674 O O . SER A 1 88 ? 7.800 5.324 -1.548 1.00 98.44 88 SER A O 1
ATOM 676 N N . GLU A 1 89 ? 7.712 6.705 0.222 1.00 97.88 89 GLU A N 1
ATOM 677 C CA . GLU A 1 89 ? 7.959 7.947 -0.515 1.00 97.88 89 GLU A CA 1
ATOM 678 C C . GLU A 1 89 ? 9.453 8.271 -0.659 1.00 97.88 89 GLU A C 1
ATOM 680 O O . GLU A 1 89 ? 9.875 8.930 -1.606 1.00 97.88 89 GLU A O 1
ATOM 685 N N . ALA A 1 90 ? 10.317 7.799 0.240 1.00 97.12 90 ALA A N 1
ATOM 686 C CA . ALA A 1 90 ? 11.737 8.102 0.095 1.00 97.12 90 ALA A CA 1
ATOM 687 C C . ALA A 1 90 ? 12.322 7.357 -1.111 1.00 97.12 90 ALA A C 1
ATOM 689 O O . ALA A 1 90 ? 12.213 6.134 -1.187 1.00 97.12 90 ALA A O 1
ATOM 690 N N . ALA A 1 91 ? 13.000 8.074 -2.014 1.00 95.88 91 ALA A N 1
ATOM 691 C CA . ALA A 1 91 ? 13.666 7.492 -3.180 1.00 95.88 91 ALA A CA 1
ATOM 692 C C . ALA A 1 91 ? 14.541 6.270 -2.797 1.00 95.88 91 ALA A C 1
ATOM 694 O O . ALA A 1 91 ? 15.353 6.376 -1.873 1.00 95.88 91 ALA A O 1
ATOM 695 N N . PRO A 1 92 ? 14.410 5.120 -3.489 1.00 94.94 92 PRO A N 1
ATOM 696 C CA . PRO A 1 92 ? 13.739 4.911 -4.779 1.00 94.94 92 PRO A CA 1
ATOM 697 C C . PRO A 1 92 ? 12.208 4.771 -4.707 1.00 94.94 92 PRO A C 1
ATOM 699 O O . PRO A 1 92 ? 11.575 4.526 -5.714 1.00 94.94 92 PRO A O 1
ATOM 702 N N . GLY A 1 93 ? 11.581 4.927 -3.553 1.00 96.50 93 GLY A N 1
ATOM 703 C CA . GLY A 1 93 ? 10.156 4.701 -3.368 1.00 96.50 93 GLY A CA 1
ATOM 704 C C . GLY A 1 93 ? 9.815 3.216 -3.227 1.00 96.50 93 GLY A C 1
ATOM 705 O O . GLY A 1 93 ? 10.673 2.398 -2.890 1.00 96.50 93 GLY A O 1
ATOM 706 N N . GLY A 1 94 ? 8.559 2.859 -3.475 1.00 98.19 94 GLY A N 1
ATOM 707 C CA . GLY A 1 94 ? 8.080 1.482 -3.442 1.00 98.19 94 GLY A CA 1
ATOM 708 C C . GLY A 1 94 ? 6.644 1.348 -2.952 1.00 98.19 94 GLY A C 1
ATOM 709 O O . GLY A 1 94 ? 5.950 2.325 -2.662 1.00 98.19 94 GLY A O 1
ATOM 710 N N . ASN A 1 95 ? 6.207 0.097 -2.833 1.00 98.69 95 ASN A N 1
ATOM 711 C CA . ASN A 1 95 ? 4.946 -0.262 -2.203 1.00 98.69 95 ASN A CA 1
ATOM 712 C C . ASN A 1 95 ? 5.101 -1.596 -1.463 1.00 98.69 95 ASN A C 1
ATOM 714 O O . ASN A 1 95 ? 5.721 -2.523 -1.985 1.00 98.69 95 ASN A O 1
ATOM 718 N N . THR A 1 96 ? 4.550 -1.684 -0.257 1.00 98.81 96 THR A N 1
ATOM 719 C CA . THR A 1 96 ? 4.478 -2.912 0.542 1.00 98.81 96 THR A CA 1
ATOM 720 C C . THR A 1 96 ? 3.022 -3.325 0.692 1.00 98.81 96 THR A C 1
ATOM 722 O O . THR A 1 96 ? 2.188 -2.504 1.068 1.00 98.81 96 THR A O 1
ATOM 725 N N . VAL A 1 97 ? 2.707 -4.593 0.433 1.00 98.88 97 VAL A N 1
ATOM 726 C CA . VAL A 1 97 ? 1.358 -5.148 0.587 1.00 98.88 97 VAL A CA 1
ATOM 727 C C . VAL A 1 97 ? 1.313 -6.094 1.780 1.00 98.88 97 VAL A C 1
ATOM 729 O O . VAL A 1 97 ? 2.150 -6.989 1.902 1.00 98.88 97 VAL A O 1
ATOM 732 N N . LEU A 1 98 ? 0.316 -5.904 2.645 1.00 98.88 98 LEU A N 1
ATOM 733 C CA . LEU A 1 98 ? 0.014 -6.762 3.788 1.00 98.88 98 LEU A CA 1
ATOM 734 C C . LEU A 1 98 ? -1.286 -7.537 3.555 1.00 98.88 98 LEU A C 1
ATOM 736 O O . LEU A 1 98 ? -2.284 -6.941 3.154 1.00 98.88 98 LEU A O 1
ATOM 740 N N . ASP A 1 99 ? -1.312 -8.816 3.919 1.00 98.81 99 ASP A N 1
ATOM 741 C CA . ASP A 1 99 ? -2.554 -9.579 4.084 1.00 98.81 99 ASP A CA 1
ATOM 742 C C . ASP A 1 99 ? -3.056 -9.352 5.516 1.00 98.81 99 ASP A C 1
ATOM 744 O O . ASP A 1 99 ? -2.422 -9.815 6.476 1.00 98.81 99 ASP A O 1
ATOM 748 N N . ILE A 1 100 ? -4.166 -8.621 5.671 1.00 98.62 100 ILE A N 1
ATOM 749 C CA . ILE A 1 100 ? -4.604 -8.084 6.964 1.00 98.62 100 ILE A CA 1
ATOM 750 C C . ILE A 1 100 ? -6.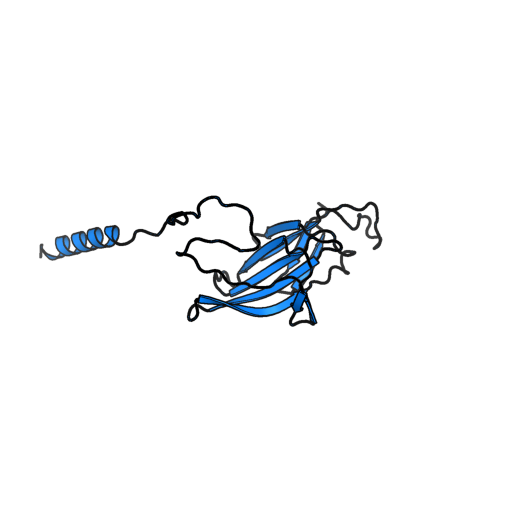053 -8.458 7.306 1.00 98.62 100 ILE A C 1
ATOM 752 O O . ILE A 1 100 ? -6.973 -8.340 6.491 1.00 98.62 100 ILE A O 1
ATOM 756 N N . GLN A 1 101 ? -6.273 -8.865 8.557 1.00 98.62 101 GLN A N 1
ATOM 757 C CA . GLN A 1 101 ? -7.585 -9.266 9.063 1.00 98.62 101 GLN A CA 1
ATOM 758 C C . GLN A 1 101 ? -7.868 -8.652 10.435 1.00 98.62 101 GLN A C 1
ATOM 760 O O . GLN A 1 101 ? -7.044 -8.738 11.341 1.00 98.62 101 GLN A O 1
ATOM 765 N N . PHE A 1 102 ? -9.050 -8.066 10.611 1.00 98.38 102 PHE A N 1
ATOM 766 C CA . PHE A 1 102 ? -9.517 -7.580 11.903 1.00 98.38 102 PHE A CA 1
ATOM 767 C C . PHE A 1 102 ? -10.089 -8.732 12.731 1.00 98.38 102 PHE A C 1
ATOM 769 O O . PHE A 1 102 ? -11.032 -9.411 12.320 1.00 98.38 102 PHE A O 1
ATOM 776 N N . ASP A 1 103 ? -9.527 -8.933 13.916 1.00 97.44 103 ASP A N 1
ATOM 777 C CA . ASP A 1 103 ? -10.020 -9.855 14.927 1.00 97.44 103 ASP A CA 1
ATOM 778 C C . ASP A 1 103 ? -10.982 -9.123 15.867 1.00 97.44 103 ASP A C 1
ATOM 780 O O . ASP A 1 103 ? -10.578 -8.373 16.758 1.00 97.44 103 ASP A O 1
ATOM 784 N N . SER A 1 104 ? -12.277 -9.378 15.685 1.00 94.62 104 SER A N 1
ATOM 785 C CA . SER A 1 104 ? -13.343 -8.794 16.503 1.00 94.62 104 SER A CA 1
ATOM 786 C C . SER A 1 104 ? -13.351 -9.275 17.958 1.00 94.62 104 SER A C 1
ATOM 788 O O . SER A 1 104 ? -14.023 -8.670 18.787 1.00 94.62 104 SER A O 1
ATOM 790 N N . GLY A 1 105 ? -12.658 -10.371 18.284 1.00 95.75 105 GLY A N 1
ATOM 791 C CA . GLY A 1 105 ? -12.534 -10.852 19.660 1.00 95.75 105 GLY A CA 1
ATOM 792 C C . GLY A 1 105 ? -11.582 -9.986 20.483 1.00 95.75 105 GLY A C 1
ATOM 793 O O . GLY A 1 105 ? -11.869 -9.678 21.639 1.00 95.75 105 GLY A O 1
ATOM 794 N N . ASN A 1 106 ? -10.481 -9.554 19.866 1.00 94.88 106 ASN A N 1
ATOM 795 C CA . ASN A 1 106 ? -9.452 -8.735 20.509 1.00 94.88 106 ASN A CA 1
ATOM 796 C C . ASN A 1 106 ? -9.523 -7.247 20.128 1.00 94.88 106 ASN A C 1
ATOM 798 O O . ASN A 1 106 ? -8.864 -6.425 20.761 1.00 94.88 106 ASN A O 1
ATOM 802 N N . ASN A 1 107 ? -10.338 -6.895 19.130 1.00 95.44 107 ASN A N 1
ATOM 803 C CA . ASN A 1 107 ? -10.403 -5.570 18.510 1.00 95.44 107 ASN A CA 1
ATOM 804 C C . ASN A 1 107 ? -9.043 -5.097 17.970 1.00 95.44 107 ASN A C 1
ATOM 806 O O . ASN A 1 107 ? -8.675 -3.932 18.127 1.00 95.44 107 ASN A O 1
ATOM 810 N N . LEU A 1 108 ? -8.297 -6.013 17.348 1.00 97.44 108 LEU A N 1
ATOM 811 C CA . LEU A 1 108 ? -6.975 -5.763 16.773 1.00 97.44 108 LEU A CA 1
ATOM 812 C C . LEU A 1 108 ? -6.902 -6.299 15.344 1.00 97.44 108 LEU A C 1
ATOM 814 O O . LEU A 1 108 ? -7.527 -7.300 15.005 1.00 97.44 108 LEU A O 1
ATOM 818 N N . TRP A 1 109 ? -6.105 -5.646 14.510 1.00 98.31 109 TRP A N 1
ATOM 819 C CA . TRP A 1 109 ? -5.734 -6.130 13.188 1.00 98.31 109 TRP A CA 1
ATOM 820 C C . TRP A 1 109 ? -4.534 -7.073 13.271 1.00 98.31 109 TRP A C 1
ATOM 822 O O . TRP A 1 109 ? -3.553 -6.783 13.953 1.00 98.31 109 TRP A O 1
ATOM 832 N N . ASN A 1 110 ? -4.594 -8.178 12.539 1.00 98.25 110 ASN A N 1
ATOM 833 C CA . ASN A 1 110 ? -3.527 -9.159 12.420 1.00 98.25 110 ASN A CA 1
ATOM 834 C C . ASN A 1 110 ? -2.970 -9.150 10.998 1.00 98.25 110 ASN A C 1
ATOM 836 O O . ASN A 1 110 ? -3.738 -9.117 10.035 1.00 98.25 110 ASN A O 1
ATOM 840 N N . ILE A 1 111 ? -1.645 -9.223 10.878 1.00 98.44 111 ILE A N 1
ATOM 841 C CA . ILE A 1 111 ? -0.934 -9.360 9.604 1.00 98.44 111 ILE A CA 1
ATOM 842 C C . ILE A 1 111 ? -0.532 -10.826 9.454 1.00 98.44 111 ILE A C 1
ATOM 844 O O . ILE A 1 111 ? 0.132 -11.378 10.330 1.00 98.44 111 ILE A O 1
ATOM 848 N N . SER A 1 112 ? -0.939 -11.455 8.355 1.00 98.25 112 SER A N 1
ATOM 849 C CA . SER A 1 112 ? -0.606 -12.859 8.059 1.00 98.25 112 SER A CA 1
ATOM 850 C C . SER A 1 112 ? 0.509 -13.007 7.022 1.00 98.25 112 SER A C 1
ATOM 852 O O . SER A 1 112 ? 1.240 -13.996 7.051 1.00 98.25 112 SER A O 1
ATOM 854 N N . ALA A 1 113 ? 0.676 -12.007 6.157 1.00 98.56 113 ALA A N 1
ATOM 855 C CA . ALA A 1 113 ? 1.769 -11.904 5.202 1.00 98.56 113 ALA A CA 1
ATOM 856 C C . ALA A 1 113 ? 2.088 -10.431 4.915 1.00 98.56 113 ALA A C 1
ATOM 858 O O . ALA A 1 113 ? 1.214 -9.570 5.021 1.00 98.56 113 ALA A O 1
ATOM 859 N N . SER A 1 114 ? 3.332 -10.152 4.544 1.00 98.75 114 SER A N 1
ATOM 860 C CA . SER A 1 114 ? 3.830 -8.846 4.131 1.00 98.75 114 SER A CA 1
ATOM 861 C C . SER A 1 114 ? 4.964 -8.979 3.111 1.00 98.75 114 SER A C 1
ATOM 863 O O . SER A 1 114 ? 5.871 -9.803 3.271 1.00 98.75 114 SER A O 1
ATOM 865 N N . GLU A 1 115 ? 4.901 -8.176 2.049 1.00 98.56 115 GLU A N 1
ATOM 866 C CA . GLU A 1 115 ? 5.813 -8.252 0.903 1.00 98.56 115 GLU A CA 1
ATOM 867 C C . GLU A 1 115 ? 6.000 -6.880 0.247 1.00 98.56 115 GLU A C 1
ATOM 869 O O . GLU A 1 115 ? 5.030 -6.153 0.032 1.00 98.56 115 GLU A O 1
ATOM 874 N N . ALA A 1 116 ? 7.245 -6.535 -0.085 1.00 98.44 116 ALA A N 1
ATOM 875 C CA . ALA A 1 116 ? 7.555 -5.381 -0.923 1.00 98.44 116 ALA A CA 1
ATOM 876 C C . ALA A 1 116 ? 7.395 -5.763 -2.400 1.00 98.44 116 ALA A C 1
ATOM 878 O O . ALA A 1 116 ? 7.933 -6.781 -2.832 1.00 98.44 116 ALA A O 1
ATOM 879 N N . LEU A 1 117 ? 6.670 -4.954 -3.172 1.00 98.50 117 LEU A N 1
ATOM 880 C CA . LEU A 1 117 ? 6.400 -5.243 -4.579 1.00 98.50 117 LEU A CA 1
ATOM 881 C C . LEU A 1 117 ? 7.634 -5.022 -5.461 1.00 98.50 117 LEU A C 1
ATOM 883 O O . LEU A 1 117 ? 8.400 -4.078 -5.258 1.00 98.50 117 LEU A O 1
ATOM 887 N N . ASP A 1 118 ? 7.776 -5.855 -6.493 1.00 97.69 118 ASP A N 1
ATOM 888 C CA . ASP A 1 118 ? 8.827 -5.716 -7.501 1.00 97.69 118 ASP A CA 1
ATOM 889 C C . ASP A 1 118 ? 8.383 -4.836 -8.683 1.00 97.69 118 ASP A C 1
ATOM 891 O O . ASP A 1 118 ? 7.531 -5.215 -9.490 1.00 97.69 118 ASP A O 1
ATOM 895 N N . PHE A 1 119 ? 9.014 -3.667 -8.811 1.00 96.75 119 PHE A N 1
ATOM 896 C CA . PHE A 1 119 ? 8.796 -2.711 -9.900 1.00 96.75 119 PHE A CA 1
ATOM 897 C C . PHE A 1 119 ? 9.770 -2.889 -11.076 1.00 96.75 119 PHE A C 1
ATOM 899 O O . PHE A 1 119 ? 9.731 -2.105 -12.025 1.00 96.75 119 PHE A O 1
ATOM 906 N N . SER A 1 120 ? 10.651 -3.894 -11.053 1.00 94.00 120 SER A N 1
ATOM 907 C CA . SER A 1 120 ? 11.658 -4.109 -12.103 1.00 94.00 120 SER A CA 1
ATOM 908 C C . SER A 1 120 ? 11.043 -4.231 -13.503 1.00 94.00 120 SER A C 1
ATOM 910 O O . SER A 1 120 ? 11.590 -3.700 -14.470 1.00 94.00 120 SER A O 1
ATOM 912 N N . SER A 1 121 ? 9.857 -4.841 -13.598 1.00 91.12 121 SER A N 1
ATOM 913 C CA . SER A 1 121 ? 9.102 -5.025 -14.845 1.00 91.12 121 SER A CA 1
ATOM 914 C C . SER A 1 121 ? 8.651 -3.722 -15.513 1.00 91.12 121 SER A C 1
ATOM 916 O O . SER A 1 121 ? 8.354 -3.727 -16.705 1.00 91.12 121 SER A O 1
ATOM 918 N N . VAL A 1 122 ? 8.624 -2.611 -14.771 1.00 91.75 122 VAL A N 1
ATOM 919 C CA . VAL A 1 122 ? 8.222 -1.284 -15.261 1.00 91.75 122 VAL A CA 1
ATOM 920 C C . VAL A 1 122 ? 9.366 -0.269 -15.213 1.00 91.75 122 VAL A C 1
ATOM 922 O O . VAL A 1 122 ? 9.107 0.928 -15.223 1.00 91.75 122 VAL A O 1
ATOM 925 N N . GLY A 1 123 ? 10.624 -0.714 -15.118 1.00 91.25 123 GLY A N 1
ATOM 926 C CA . GLY A 1 123 ? 11.784 0.187 -15.033 1.00 91.25 123 GLY A CA 1
ATOM 927 C C . GLY A 1 123 ? 12.004 0.793 -13.640 1.00 91.25 123 GLY A C 1
ATOM 928 O O . GLY A 1 123 ? 12.715 1.782 -13.498 1.00 91.25 123 GLY A O 1
ATOM 929 N N . GLY A 1 124 ? 11.403 0.208 -12.599 1.00 94.44 124 GLY A N 1
ATOM 930 C CA . GLY A 1 124 ? 11.451 0.718 -11.229 1.00 94.44 124 GLY A CA 1
ATOM 931 C C . GLY A 1 124 ? 10.319 1.694 -10.916 1.00 94.44 124 GLY A C 1
ATOM 932 O O . GLY A 1 124 ? 9.394 1.876 -11.703 1.00 94.44 124 GLY A O 1
ATOM 933 N N . THR A 1 125 ? 10.392 2.316 -9.746 1.00 96.94 125 THR A N 1
ATOM 934 C CA . THR A 1 125 ? 9.476 3.376 -9.307 1.00 96.94 125 THR A CA 1
ATOM 935 C C . THR A 1 125 ? 10.278 4.500 -8.661 1.00 96.94 125 THR A C 1
ATOM 937 O O . THR A 1 125 ? 11.480 4.330 -8.438 1.00 96.94 125 THR A O 1
ATOM 940 N N . ILE A 1 126 ? 9.653 5.647 -8.399 1.00 97.38 126 ILE A N 1
ATOM 941 C CA . ILE A 1 126 ? 10.268 6.728 -7.626 1.00 97.38 126 ILE A CA 1
ATOM 942 C C . ILE A 1 126 ? 9.245 7.427 -6.742 1.00 97.38 126 ILE A C 1
ATOM 944 O O . ILE A 1 126 ? 8.142 7.719 -7.186 1.00 97.38 126 ILE A O 1
ATOM 948 N N . ALA A 1 127 ? 9.642 7.740 -5.510 1.00 97.75 127 ALA A N 1
ATOM 949 C CA . ALA A 1 127 ? 8.908 8.621 -4.606 1.00 97.75 127 ALA A CA 1
ATOM 950 C C . ALA A 1 127 ? 7.385 8.419 -4.616 1.00 97.75 127 ALA A C 1
ATOM 952 O O . ALA A 1 127 ? 6.625 9.316 -4.980 1.00 97.75 127 ALA A O 1
ATOM 953 N N . ASN A 1 128 ? 6.948 7.199 -4.289 1.00 98.56 128 ASN A N 1
ATOM 954 C CA . ASN A 1 128 ? 5.535 6.852 -4.251 1.00 98.56 128 ASN A CA 1
ATOM 955 C C . ASN A 1 128 ? 4.878 7.616 -3.099 1.00 98.56 128 ASN A C 1
ATOM 957 O O . ASN A 1 128 ? 5.041 7.247 -1.941 1.00 98.56 128 ASN A O 1
ATOM 961 N N . CYS A 1 129 ? 4.167 8.684 -3.433 1.00 97.81 129 CYS A N 1
ATOM 962 C CA . CYS A 1 129 ? 3.576 9.609 -2.475 1.00 97.81 129 CYS A CA 1
ATOM 963 C C . CYS A 1 129 ? 2.107 9.224 -2.269 1.00 97.81 129 CYS A C 1
ATOM 965 O O . CYS A 1 129 ? 1.768 8.362 -1.455 1.00 97.81 129 CYS A O 1
ATOM 967 N N . SER A 1 130 ? 1.229 9.753 -3.123 1.00 97.56 130 SER A N 1
ATOM 968 C CA . SER A 1 130 ? -0.214 9.543 -3.043 1.00 97.56 130 SER A CA 1
ATOM 969 C C . SER A 1 130 ? -0.707 8.317 -3.828 1.00 97.56 130 SER A C 1
ATOM 971 O O . SER A 1 130 ? 0.064 7.495 -4.332 1.00 97.56 130 SER A O 1
ATOM 973 N N . GLY A 1 131 ? -2.026 8.178 -3.930 1.00 97.81 131 GLY A N 1
ATOM 974 C CA . GLY A 1 131 ? -2.644 7.108 -4.690 1.00 97.81 131 GLY A CA 1
ATOM 975 C C . GLY A 1 131 ? -4.157 7.043 -4.544 1.00 97.81 131 GLY A C 1
ATOM 976 O O . GLY A 1 131 ? -4.805 7.938 -3.998 1.00 97.81 131 GLY A O 1
ATOM 977 N N . THR A 1 132 ? -4.739 5.965 -5.062 1.00 98.50 132 THR A N 1
ATOM 978 C CA . THR A 1 132 ? -6.164 5.668 -4.896 1.00 98.50 132 THR A CA 1
ATOM 979 C C . THR A 1 132 ? -6.455 4.173 -5.026 1.00 98.50 132 THR A C 1
ATOM 981 O O . THR A 1 132 ? -5.640 3.411 -5.541 1.00 98.50 132 THR A O 1
ATOM 984 N N . VAL A 1 133 ? -7.637 3.752 -4.577 1.00 98.69 133 VAL A N 1
ATOM 985 C CA . VAL A 1 133 ? -8.183 2.414 -4.838 1.00 98.69 133 VAL A CA 1
ATOM 986 C C . VAL A 1 133 ? -9.138 2.518 -6.021 1.00 98.69 133 VAL A C 1
ATOM 988 O O . VAL A 1 133 ? -10.045 3.352 -6.023 1.00 98.69 133 VAL A O 1
ATOM 991 N N . THR A 1 134 ? -8.946 1.681 -7.035 1.00 98.31 134 THR A N 1
ATOM 992 C CA . THR A 1 134 ? -9.831 1.645 -8.202 1.00 98.31 134 THR A CA 1
ATOM 993 C C . THR A 1 134 ? -11.147 0.943 -7.866 1.00 98.31 134 THR A C 1
ATOM 995 O O . THR A 1 134 ? -11.237 0.129 -6.944 1.00 98.31 134 THR A O 1
ATOM 998 N N . SER A 1 135 ? -12.195 1.198 -8.652 1.00 97.25 135 SER A N 1
ATOM 999 C CA . SER A 1 135 ? -13.491 0.530 -8.467 1.00 97.25 135 SER A CA 1
ATOM 1000 C C . SER A 1 135 ? -13.472 -0.968 -8.799 1.00 97.25 135 SER A C 1
ATOM 1002 O O . SER A 1 135 ? -14.435 -1.666 -8.486 1.00 97.25 135 SER A O 1
ATOM 1004 N N . TRP A 1 136 ? -12.394 -1.471 -9.410 1.00 97.12 136 TRP A N 1
ATOM 1005 C CA . TRP A 1 136 ? -12.182 -2.888 -9.716 1.00 97.12 136 TRP A CA 1
ATOM 1006 C C . TRP A 1 136 ? -11.184 -3.574 -8.771 1.00 97.12 136 TRP A C 1
ATOM 1008 O O . TRP A 1 136 ? -10.793 -4.709 -9.027 1.00 97.12 136 TRP A O 1
ATOM 1018 N N . GLY A 1 137 ? -10.816 -2.928 -7.659 1.00 97.56 137 GLY A N 1
ATOM 1019 C CA . GLY A 1 137 ? -10.066 -3.570 -6.576 1.00 97.56 137 GLY A CA 1
ATOM 1020 C C . GLY A 1 137 ? -8.550 -3.610 -6.769 1.00 97.56 137 GLY A C 1
ATOM 1021 O O . GLY A 1 137 ? -7.881 -4.403 -6.115 1.00 97.56 137 GLY A O 1
ATOM 1022 N N . THR A 1 138 ? -7.997 -2.759 -7.630 1.00 98.62 138 THR A N 1
ATOM 1023 C CA . THR A 1 138 ? -6.548 -2.518 -7.721 1.00 98.62 138 THR A CA 1
ATOM 1024 C C . THR A 1 138 ? -6.176 -1.220 -7.007 1.00 98.62 138 THR A C 1
ATOM 1026 O O . THR A 1 138 ? -7.039 -0.433 -6.605 1.00 98.62 138 THR A O 1
ATOM 1029 N N . VAL A 1 139 ? -4.879 -0.984 -6.836 1.00 98.81 139 VAL A N 1
ATOM 1030 C CA . VAL A 1 139 ? -4.340 0.232 -6.221 1.00 98.81 139 VAL A CA 1
ATOM 1031 C C . VAL A 1 139 ? -3.553 1.008 -7.261 1.00 98.81 139 VAL A C 1
ATOM 1033 O O . VAL A 1 139 ? -2.757 0.436 -7.994 1.00 98.81 139 VAL A O 1
ATOM 1036 N N . VAL A 1 140 ? -3.751 2.318 -7.317 1.00 98.69 140 VAL A N 1
ATOM 1037 C CA . VAL A 1 140 ? -2.881 3.232 -8.054 1.00 98.69 140 VAL A CA 1
ATOM 1038 C C . VAL A 1 140 ? -1.958 3.910 -7.056 1.00 98.69 140 VAL A C 1
ATOM 1040 O O . VAL A 1 140 ? -2.435 4.524 -6.106 1.00 98.69 140 VAL A O 1
ATOM 1043 N N . SER A 1 141 ? -0.656 3.807 -7.289 1.00 98.56 141 SER A N 1
ATOM 1044 C CA . SER A 1 141 ? 0.399 4.507 -6.561 1.00 98.56 141 SER A CA 1
ATOM 1045 C C . SER A 1 141 ? 0.988 5.603 -7.448 1.00 98.56 141 SER A C 1
ATOM 1047 O O . SER A 1 141 ? 1.229 5.362 -8.630 1.00 98.56 141 SER A O 1
ATOM 1049 N N . SER A 1 142 ? 1.201 6.805 -6.917 1.00 98.25 142 SER A N 1
ATOM 1050 C CA . SER A 1 142 ? 1.630 7.965 -7.704 1.00 98.25 142 SER A CA 1
ATOM 1051 C C . SER A 1 142 ? 3.082 8.332 -7.410 1.00 98.25 142 SER A C 1
ATOM 1053 O O . SER A 1 142 ? 3.417 8.659 -6.272 1.00 98.25 142 SER A O 1
ATOM 1055 N N . GLU A 1 143 ? 3.926 8.312 -8.439 1.00 97.94 143 GLU A N 1
ATOM 1056 C CA . GLU A 1 143 ? 5.305 8.801 -8.362 1.00 97.94 143 GLU A CA 1
ATOM 1057 C C . GLU A 1 143 ? 5.315 10.339 -8.310 1.00 97.94 143 GLU A C 1
ATOM 1059 O O . GLU A 1 143 ? 4.758 10.998 -9.191 1.00 97.94 143 GLU A O 1
ATOM 1064 N N . GLU A 1 144 ? 5.945 10.931 -7.293 1.00 95.94 144 GLU A N 1
ATOM 1065 C CA . GLU A 1 144 ? 6.030 12.394 -7.155 1.00 95.94 144 GLU A CA 1
ATOM 1066 C C . GLU A 1 144 ? 7.139 12.999 -8.036 1.00 95.94 144 GLU A C 1
ATOM 1068 O O . GLU A 1 144 ? 7.052 14.142 -8.494 1.00 95.94 144 GLU A O 1
ATOM 1073 N N . PHE A 1 145 ? 8.195 12.228 -8.312 1.00 94.56 145 PHE A N 1
ATOM 1074 C CA . PHE A 1 145 ? 9.341 12.693 -9.091 1.00 94.56 145 PHE A CA 1
ATOM 1075 C C . PHE A 1 145 ? 9.294 12.194 -10.530 1.00 94.56 145 PHE A C 1
ATOM 1077 O O . PHE A 1 145 ? 8.845 11.092 -10.823 1.00 94.56 145 PHE A O 1
ATOM 1084 N N . THR A 1 146 ? 9.819 13.012 -11.440 1.00 92.50 146 THR A N 1
ATOM 1085 C CA . THR A 1 146 ? 9.910 12.687 -12.868 1.00 92.50 146 THR A CA 1
ATOM 1086 C C . THR A 1 146 ? 11.357 12.420 -13.269 1.00 92.50 146 THR A C 1
ATOM 1088 O O . THR A 1 146 ? 12.291 12.912 -12.630 1.00 92.50 146 THR A O 1
ATOM 1091 N N . SER A 1 147 ? 11.560 11.677 -14.355 1.00 88.44 147 SER A N 1
ATOM 1092 C CA . SER A 1 147 ? 12.877 11.515 -14.979 1.00 88.44 147 SER A CA 1
ATOM 1093 C C . SER A 1 147 ? 12.859 11.953 -16.439 1.00 88.44 147 SER A C 1
ATOM 1095 O O . SER A 1 147 ? 11.815 12.081 -17.074 1.00 88.44 147 SER A O 1
ATOM 1097 N N . THR A 1 148 ? 14.043 12.196 -16.998 1.00 89.31 148 THR A N 1
ATOM 1098 C CA . THR A 1 148 ? 14.240 12.326 -18.451 1.00 89.31 148 THR A CA 1
ATOM 1099 C C . THR A 1 148 ? 14.863 11.068 -19.056 1.00 89.31 148 THR A C 1
ATOM 1101 O O . THR A 1 148 ? 15.357 11.125 -20.179 1.00 89.31 148 THR A O 1
ATOM 1104 N N . ILE A 1 149 ? 14.916 9.975 -18.295 1.00 87.50 149 ILE A N 1
ATOM 1105 C CA . ILE A 1 149 ? 15.614 8.737 -18.649 1.00 87.50 149 ILE A CA 1
ATOM 1106 C C . ILE A 1 149 ? 14.569 7.679 -19.006 1.00 87.50 149 ILE A C 1
ATOM 1108 O O . ILE A 1 149 ? 13.520 7.638 -18.374 1.00 87.50 149 ILE A O 1
ATOM 1112 N N . ASP A 1 150 ? 14.880 6.879 -20.020 1.00 88.56 150 ASP A N 1
ATOM 1113 C CA . ASP A 1 150 ? 14.174 5.666 -20.442 1.00 88.56 150 ASP A CA 1
ATOM 1114 C C . ASP A 1 150 ? 15.226 4.539 -20.453 1.00 88.56 150 ASP A C 1
ATOM 1116 O O . ASP A 1 150 ? 16.004 4.408 -21.405 1.00 88.56 150 ASP A O 1
ATOM 1120 N N . LEU A 1 151 ? 15.385 3.840 -19.324 1.00 85.88 151 LEU A N 1
ATOM 1121 C CA . LEU A 1 151 ? 16.404 2.799 -19.145 1.00 85.88 151 LEU A CA 1
ATOM 1122 C C . LEU A 1 151 ? 15.992 1.472 -19.778 1.00 85.88 151 LEU A C 1
ATOM 1124 O O . LEU A 1 151 ? 16.866 0.699 -20.179 1.00 85.88 151 LEU A O 1
ATOM 1128 N N . ASN A 1 152 ? 14.693 1.182 -19.829 1.00 84.38 152 ASN A N 1
ATOM 1129 C CA . ASN A 1 152 ? 14.172 -0.079 -20.349 1.00 84.38 152 ASN A CA 1
ATOM 1130 C C . ASN A 1 152 ? 13.866 -0.026 -21.863 1.00 84.38 152 ASN A C 1
ATOM 1132 O O . ASN A 1 152 ? 13.683 -1.078 -22.477 1.00 84.38 152 ASN A O 1
ATOM 1136 N N . GLY A 1 153 ? 13.913 1.160 -22.477 1.00 87.06 153 GLY A N 1
ATOM 1137 C CA . GLY A 1 153 ? 13.841 1.380 -23.918 1.00 87.06 153 GLY A CA 1
ATOM 1138 C C . GLY A 1 153 ? 12.448 1.184 -24.506 1.00 87.06 153 GLY A C 1
ATOM 1139 O O . GLY A 1 153 ? 12.338 0.802 -25.675 1.00 87.06 153 GLY A O 1
ATOM 1140 N N . ASP A 1 154 ? 11.394 1.389 -23.717 1.00 85.81 154 ASP A N 1
ATOM 1141 C CA . ASP A 1 154 ? 10.008 1.186 -24.152 1.00 85.81 154 ASP A CA 1
ATOM 1142 C C . ASP A 1 154 ? 9.365 2.426 -24.799 1.00 85.81 154 ASP A C 1
ATOM 1144 O O . ASP A 1 154 ? 8.234 2.362 -25.294 1.00 85.81 154 ASP A O 1
ATOM 1148 N N . GLY A 1 155 ? 10.118 3.527 -24.891 1.00 88.88 155 GLY A N 1
ATOM 1149 C CA . GLY A 1 155 ? 9.702 4.769 -25.533 1.00 88.88 155 GLY A CA 1
ATOM 1150 C C . GLY A 1 155 ? 9.073 5.776 -24.575 1.00 88.88 155 GLY A C 1
ATOM 1151 O O . GLY A 1 155 ? 8.642 6.844 -25.026 1.00 88.88 155 GLY A O 1
ATOM 1152 N N . TYR A 1 156 ? 9.037 5.475 -23.277 1.00 89.38 156 TYR A N 1
ATOM 1153 C CA . TYR A 1 156 ? 8.510 6.344 -22.238 1.00 89.38 156 TYR A CA 1
ATOM 1154 C C . TYR A 1 156 ? 9.567 6.581 -21.164 1.00 89.38 156 TYR A C 1
ATOM 1156 O O . TYR A 1 156 ? 10.482 5.800 -20.950 1.00 89.38 156 TYR A O 1
ATOM 1164 N N . ARG A 1 157 ? 9.475 7.726 -20.486 1.00 91.44 157 ARG A N 1
ATOM 1165 C CA . ARG A 1 157 ? 10.372 8.008 -19.358 1.00 91.44 157 ARG A CA 1
ATOM 1166 C C . ARG A 1 157 ? 10.059 7.045 -18.228 1.00 91.44 157 ARG A C 1
ATOM 1168 O O . ARG A 1 157 ? 8.888 6.785 -17.984 1.00 91.44 157 ARG A O 1
ATOM 1175 N N . ASP A 1 158 ? 11.069 6.610 -17.491 1.00 90.62 158 ASP A N 1
ATOM 1176 C CA . ASP A 1 158 ? 10.850 5.658 -16.412 1.00 90.62 158 ASP A CA 1
ATOM 1177 C C . ASP A 1 158 ? 9.9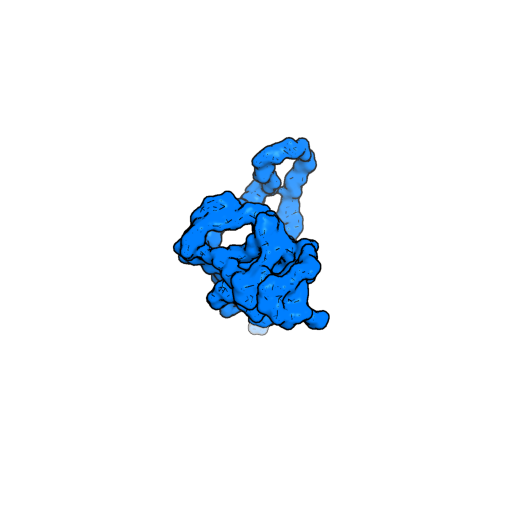88 6.281 -15.310 1.00 90.62 158 ASP A C 1
ATOM 1179 O O . ASP A 1 158 ? 9.088 5.625 -14.822 1.00 90.62 158 ASP A O 1
ATOM 1183 N N . TYR A 1 159 ? 10.166 7.546 -14.928 1.00 95.06 159 TYR A N 1
ATOM 1184 C CA . TYR A 1 159 ? 9.514 8.079 -13.725 1.00 95.06 159 TYR A CA 1
ATOM 1185 C C . TYR A 1 159 ? 8.578 9.261 -13.977 1.00 95.06 159 TYR A C 1
ATOM 1187 O O . TYR A 1 159 ? 8.803 10.069 -14.885 1.00 95.06 159 TYR A O 1
ATOM 1195 N N . GLY A 1 160 ? 7.600 9.417 -13.087 1.00 95.19 160 GLY A N 1
ATOM 1196 C CA . GLY A 1 160 ? 6.606 10.488 -13.075 1.00 95.19 160 GLY A CA 1
ATOM 1197 C C . GLY A 1 160 ? 5.195 10.014 -13.405 1.00 95.19 160 GLY A C 1
ATOM 1198 O O . GLY A 1 160 ? 4.405 10.790 -13.944 1.00 95.19 160 GLY A O 1
ATOM 1199 N N . TRP A 1 161 ? 4.891 8.742 -13.156 1.00 96.00 161 TRP A N 1
ATOM 1200 C CA . TRP A 1 161 ? 3.650 8.102 -13.562 1.00 96.00 161 TRP A CA 1
ATOM 1201 C C . TRP A 1 161 ? 2.807 7.639 -12.382 1.00 96.00 161 TRP A C 1
ATOM 1203 O O . TRP A 1 161 ? 3.256 7.458 -11.253 1.00 96.00 161 TRP A O 1
ATOM 1213 N N . ASN A 1 162 ? 1.548 7.362 -12.696 1.00 97.69 162 ASN A N 1
ATOM 1214 C CA . ASN A 1 162 ? 0.718 6.514 -11.863 1.00 97.69 162 ASN A CA 1
ATOM 1215 C C . ASN A 1 162 ? 1.031 5.051 -12.186 1.00 97.69 162 ASN A C 1
ATOM 1217 O O . ASN A 1 162 ? 0.996 4.658 -13.353 1.00 97.69 162 ASN A O 1
ATOM 1221 N N . VAL A 1 163 ? 1.311 4.247 -11.170 1.00 97.88 163 VAL A N 1
ATOM 1222 C CA . VAL A 1 163 ? 1.584 2.815 -11.286 1.00 97.88 163 VAL A CA 1
ATOM 1223 C C . VAL A 1 163 ? 0.404 2.046 -10.716 1.00 97.88 163 VAL A C 1
ATOM 1225 O O . VAL A 1 163 ? 0.027 2.259 -9.566 1.00 97.88 163 VAL A O 1
ATOM 1228 N N . GLU A 1 164 ? -0.201 1.163 -11.506 1.00 98.56 164 GLU A N 1
ATOM 1229 C CA . GLU A 1 164 ? -1.275 0.305 -11.011 1.00 98.56 164 GLU A CA 1
ATOM 1230 C C . GLU A 1 164 ? -0.711 -1.008 -10.467 1.00 98.56 164 GLU A C 1
ATOM 1232 O O . GLU A 1 164 ? 0.174 -1.623 -11.063 1.00 98.56 164 GLU A O 1
ATOM 1237 N N . LEU A 1 165 ? -1.240 -1.425 -9.325 1.00 98.75 165 LEU A N 1
ATOM 1238 C CA . LEU A 1 165 ? -0.800 -2.540 -8.506 1.00 98.75 165 LEU A CA 1
ATOM 1239 C C . LEU A 1 165 ? -2.002 -3.446 -8.238 1.00 98.75 165 LEU A C 1
ATOM 1241 O O . LEU A 1 165 ? -3.090 -2.962 -7.917 1.00 98.75 165 LEU A O 1
ATOM 1245 N N . ASP A 1 166 ? -1.802 -4.754 -8.314 1.00 98.62 166 ASP A N 1
ATOM 1246 C CA . ASP A 1 166 ? -2.768 -5.733 -7.827 1.00 98.62 166 ASP A CA 1
ATOM 1247 C C . ASP A 1 166 ? -2.296 -6.243 -6.459 1.00 98.62 166 ASP A C 1
ATOM 1249 O O . ASP A 1 166 ? -1.307 -6.982 -6.386 1.00 98.62 166 ASP A O 1
ATOM 1253 N N . PRO A 1 167 ? -2.955 -5.845 -5.357 1.00 98.50 167 PRO A N 1
ATOM 1254 C CA . PRO A 1 167 ? -2.562 -6.291 -4.029 1.00 98.50 167 PRO A CA 1
ATOM 1255 C C . PRO A 1 167 ? -2.959 -7.748 -3.749 1.00 98.50 167 PRO A C 1
ATOM 1257 O O . PRO A 1 167 ? -2.362 -8.372 -2.874 1.00 98.50 167 PRO A O 1
ATOM 1260 N N . ALA A 1 168 ? -3.917 -8.321 -4.488 1.00 98.31 168 ALA A N 1
ATOM 1261 C CA . ALA A 1 168 ? -4.330 -9.707 -4.296 1.00 98.31 168 ALA A CA 1
ATOM 1262 C C . ALA A 1 168 ? -3.273 -10.686 -4.811 1.00 98.31 168 ALA A C 1
ATOM 1264 O O . ALA A 1 168 ? -2.990 -11.698 -4.166 1.00 98.31 168 ALA A O 1
ATOM 1265 N N . THR A 1 169 ? -2.663 -10.363 -5.951 1.00 98.25 169 THR A N 1
ATOM 1266 C CA . THR A 1 169 ? -1.552 -11.133 -6.529 1.00 98.25 169 THR A CA 1
ATOM 1267 C C . THR A 1 169 ? -0.179 -10.598 -6.139 1.00 98.25 169 THR A C 1
ATOM 1269 O O . THR A 1 169 ? 0.811 -11.258 -6.440 1.00 98.25 169 THR A O 1
ATOM 1272 N N . LYS A 1 170 ? -0.11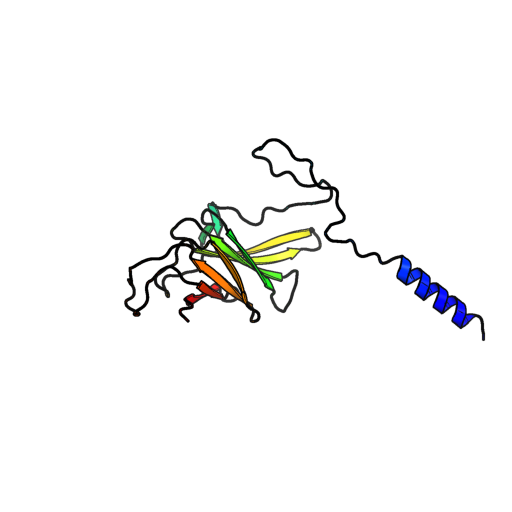3 -9.439 -5.468 1.00 98.19 170 LYS A N 1
ATOM 1273 C CA . LYS A 1 170 ? 1.124 -8.736 -5.090 1.00 98.19 170 LYS A CA 1
ATOM 1274 C C . LYS A 1 170 ? 2.006 -8.441 -6.308 1.00 98.19 170 LYS A C 1
ATOM 1276 O O . LYS A 1 170 ? 3.205 -8.699 -6.319 1.00 98.19 170 LYS A O 1
ATOM 1281 N N . THR A 1 171 ? 1.401 -7.895 -7.362 1.00 98.31 171 THR A N 1
ATOM 1282 C CA . THR A 1 171 ? 2.096 -7.610 -8.628 1.00 98.31 171 THR A CA 1
ATOM 1283 C C . THR A 1 171 ? 1.921 -6.172 -9.082 1.00 98.31 171 THR A C 1
ATOM 1285 O O . THR A 1 171 ? 0.849 -5.586 -8.938 1.00 98.31 171 THR A O 1
ATOM 1288 N N . VAL A 1 172 ? 2.951 -5.635 -9.729 1.00 98.25 172 VAL A N 1
ATOM 1289 C CA . VAL A 1 172 ? 2.872 -4.375 -10.473 1.00 98.25 172 VAL A CA 1
ATOM 1290 C C . VAL A 1 172 ? 2.242 -4.650 -11.842 1.00 98.25 172 VAL A C 1
ATOM 1292 O O . VAL A 1 172 ? 2.773 -5.436 -12.622 1.00 98.25 172 VAL A O 1
ATOM 1295 N N . LEU A 1 173 ? 1.098 -4.026 -12.136 1.00 97.50 173 LEU A N 1
ATOM 1296 C CA . LEU A 1 173 ? 0.362 -4.222 -13.393 1.00 97.50 173 LEU A CA 1
ATOM 1297 C C . LEU A 1 173 ? 0.891 -3.358 -14.537 1.00 97.50 173 LEU A C 1
ATOM 1299 O O . LEU A 1 173 ? 0.668 -3.674 -15.705 1.00 97.50 173 LEU A O 1
ATOM 1303 N N . GLY A 1 174 ? 1.533 -2.238 -14.215 1.00 95.44 174 GLY A N 1
ATOM 1304 C CA . GLY A 1 174 ? 2.083 -1.332 -15.211 1.00 95.44 174 GLY A CA 1
ATOM 1305 C C . GLY A 1 174 ? 1.957 0.128 -14.816 1.00 95.44 174 GLY A C 1
ATOM 1306 O O . GLY A 1 174 ? 1.121 0.512 -13.996 1.00 95.44 174 GLY A O 1
ATOM 1307 N N . LYS A 1 175 ? 2.758 0.961 -15.470 1.00 94.75 175 LYS A N 1
ATOM 1308 C CA . LYS A 1 175 ? 2.590 2.409 -15.433 1.00 94.75 175 LYS A CA 1
ATOM 1309 C C . LYS A 1 175 ? 1.442 2.840 -16.357 1.00 94.75 175 LYS A C 1
ATOM 1311 O O . LYS A 1 175 ? 1.110 2.167 -17.335 1.00 94.75 175 LYS A O 1
ATOM 1316 N N . ARG A 1 176 ? 0.768 3.934 -16.006 1.00 93.75 176 ARG A N 1
ATOM 1317 C CA . ARG A 1 176 ? -0.416 4.466 -16.696 1.00 93.75 176 ARG A CA 1
ATOM 1318 C C . ARG A 1 176 ? -0.026 5.719 -17.475 1.00 93.75 176 ARG A C 1
ATOM 1320 O O . ARG A 1 176 ? 0.182 6.773 -16.884 1.00 93.75 176 ARG A O 1
ATOM 1327 N N . TRP A 1 177 ? 0.097 5.564 -18.796 1.00 82.06 177 TRP A N 1
ATOM 1328 C CA . TRP A 1 177 ? 0.735 6.524 -19.715 1.00 82.06 177 TRP A CA 1
ATOM 1329 C C . TRP A 1 177 ? -0.221 7.297 -20.622 1.00 82.06 177 TRP A C 1
ATOM 1331 O O . TRP A 1 177 ? 0.218 7.794 -21.655 1.00 82.06 177 TRP A O 1
ATOM 1341 N N . ALA A 1 178 ? -1.511 7.307 -20.270 1.00 56.38 178 ALA A N 1
AT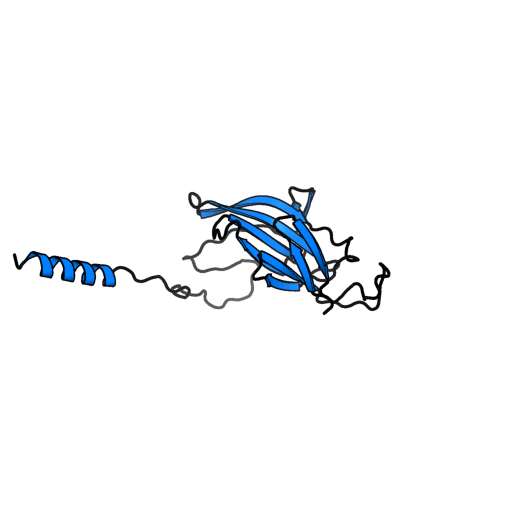OM 1342 C CA . ALA A 1 178 ? -2.624 7.751 -21.116 1.00 56.38 178 ALA A CA 1
ATOM 1343 C C . ALA A 1 178 ? -2.327 8.982 -21.992 1.00 56.38 178 ALA A C 1
ATOM 1345 O O . ALA A 1 178 ? -1.825 9.993 -21.451 1.00 56.38 178 ALA A O 1
#

Foldseek 3Di:
DPVVVVVVVVVVVVVVVPDDDDDPPPADADDDDDDDPDDDGGPVDDDDDPFAFQPAFPVGDTRHHAWAAWDWFADVPDPFWTKIWIWHFAPVIWIKIFGWGQDPVVRDIDTPGMDTADCVVLVGEHRFHYWDADPVRKIWTFHPDFDPDDPVPPPDGSYGFTWIAHSVVSYTPYTDDD

Secondary structure (DSSP, 8-state):
--HHHHHHHHHHHHHHTS--PPPTT-SPPPPP----SS----TT--------TTPBPTTSSBPPSSEEEEEEEEGGG-SSEEEEEEEE-STT-EEEEEEEEEETTTTEEEEEEEEE---GGGT----EEEEEE-TTS-EEEEE----S--SS-SSS-SSS-EEEEETTTTEEEEEE--

Radius of gyration: 22.96 Å; chains: 1; bounding box: 76×35×51 Å

Sequence (178 aa):
MKFLNTLFIIQIFLCSCLVQSQNIADFVSVSPASQTDTFVFPDSHRFQKIIESGDPLTAGGTMPISPDFTAYVPILNSSVNGYLSINSEAAPGGNTVLDIQFDSGNNLWNISASEALDFSSVGGTIANCSGTVTSWGTVVSSEEFTSTIDLNGDGYRDYGWNVELDPATKTVLGKRWA

pLDDT: mean 90.74, std 13.75, range [50.41, 98.88]